Protein AF-A0A6N8X8I1-F1 (afdb_monomer_lite)

Radius of gyration: 24.45 Å; chains: 1; bounding box: 59×40×76 Å

Sequence (108 aa):
MVSRLGSVPESPGGGTFGEGTSFPLEGAHREVEAKFLIEDAGLVGDLVDSLESHDVRSDSAVDVLDDYWDTPDWRLFRAGWAYRWRDCSGNKRMMLKSFKLGDGIVQR

Secondary structure (DSSP, 8-state):
----PPPP-----------------TTPPPP-------S-GGGHHHHHHHHTTSS--------EEEEEE--TT-HHHHTTEEEEEEEETTEEEEEEEE----S-----

Structure (mmCIF, N/CA/C/O backbone):
data_AF-A0A6N8X8I1-F1
#
_entry.id   AF-A0A6N8X8I1-F1
#
loop_
_atom_site.group_PDB
_atom_site.id
_atom_site.type_symbol
_atom_site.label_atom_id
_atom_site.label_alt_id
_atom_site.label_comp_id
_atom_site.label_asym_id
_atom_site.label_entity_id
_atom_site.label_seq_id
_atom_site.pdbx_PDB_ins_code
_atom_site.Cartn_x
_atom_site.Cartn_y
_atom_site.Cartn_z
_atom_site.occupancy
_atom_site.B_iso_or_equiv
_atom_site.auth_seq_id
_atom_site.auth_comp_id
_atom_site.auth_asym_id
_atom_site.auth_atom_id
_atom_site.pdbx_PDB_model_num
ATOM 1 N N . MET A 1 1 ? -32.977 20.466 53.082 1.00 39.38 1 MET A N 1
ATOM 2 C CA . MET A 1 1 ? -33.655 20.804 51.813 1.00 39.38 1 MET A CA 1
ATOM 3 C C . MET A 1 1 ? -33.204 19.771 50.792 1.00 39.38 1 MET A C 1
ATOM 5 O O . MET A 1 1 ? -32.022 19.727 50.488 1.00 39.38 1 MET A O 1
ATOM 9 N N . VAL A 1 2 ? -34.089 18.843 50.420 1.00 34.81 2 VAL A N 1
ATOM 10 C CA . VAL A 1 2 ? -33.799 17.671 49.575 1.00 34.81 2 VAL A CA 1
ATOM 11 C C . VAL A 1 2 ? -34.495 17.876 48.231 1.00 34.81 2 VAL A C 1
ATOM 13 O O . VAL A 1 2 ? -35.711 18.044 48.214 1.00 34.81 2 VAL A O 1
ATOM 16 N N . SER A 1 3 ? -33.744 17.811 47.133 1.00 35.47 3 SER A N 1
ATOM 17 C CA . SER A 1 3 ? -34.259 17.783 45.753 1.00 35.47 3 SER A CA 1
ATOM 18 C C . SER A 1 3 ? -33.457 16.712 45.004 1.00 35.47 3 SER A C 1
ATOM 20 O O . SER A 1 3 ? -32.274 16.901 44.759 1.00 35.47 3 SER A O 1
ATOM 22 N N . ARG A 1 4 ? -33.916 15.455 45.023 1.00 38.91 4 ARG A N 1
ATOM 23 C CA . ARG A 1 4 ? -34.750 14.762 44.015 1.00 38.91 4 ARG A CA 1
ATOM 24 C C . ARG A 1 4 ? -34.059 14.581 42.654 1.00 38.91 4 ARG A C 1
ATOM 26 O O . ARG A 1 4 ? -33.973 15.501 41.852 1.00 38.91 4 ARG A O 1
ATOM 33 N N . LEU A 1 5 ? -33.621 13.335 42.458 1.00 40.25 5 LEU A N 1
ATOM 34 C CA . LEU A 1 5 ? -33.206 12.687 41.216 1.00 40.25 5 LEU A CA 1
ATOM 35 C C . LEU A 1 5 ? -34.279 12.846 40.129 1.00 40.25 5 LEU A C 1
ATOM 37 O O . LEU A 1 5 ? -35.462 12.622 40.390 1.00 40.25 5 LEU A O 1
ATOM 41 N N . GLY A 1 6 ? -33.847 13.224 38.926 1.00 34.91 6 GLY A N 1
ATOM 42 C CA . GLY A 1 6 ? -34.668 13.230 37.720 1.00 34.91 6 GLY A CA 1
ATOM 43 C C . GLY A 1 6 ? -34.877 11.812 37.187 1.00 34.91 6 GLY A C 1
ATOM 44 O O . GLY A 1 6 ? -33.946 11.010 37.143 1.00 34.91 6 GLY A O 1
ATOM 45 N N . SER A 1 7 ? -36.122 11.523 36.829 1.00 35.34 7 SER A N 1
ATOM 46 C CA . SER A 1 7 ? -36.635 10.229 36.390 1.00 35.34 7 SER A CA 1
ATOM 47 C C . SER A 1 7 ? -36.111 9.809 35.014 1.00 35.34 7 SER A C 1
ATOM 49 O O . SER A 1 7 ? -36.095 10.607 34.079 1.00 35.34 7 SER A O 1
ATOM 51 N N . VAL A 1 8 ? -35.760 8.530 34.880 1.00 41.41 8 VAL A N 1
ATOM 52 C CA . VAL A 1 8 ? -35.546 7.849 33.595 1.00 41.41 8 VAL A CA 1
ATOM 53 C C . VAL A 1 8 ? -36.915 7.464 33.023 1.00 41.41 8 VAL A C 1
ATOM 55 O O . VAL A 1 8 ? -37.700 6.851 33.749 1.00 41.41 8 VAL A O 1
ATOM 58 N N . PRO A 1 9 ? -37.238 7.784 31.759 1.00 36.62 9 PRO A N 1
ATOM 59 C CA . PRO A 1 9 ? -38.370 7.166 31.091 1.00 36.62 9 PRO A CA 1
ATOM 60 C C . PRO A 1 9 ? -37.954 5.796 30.537 1.00 36.62 9 PRO A C 1
ATOM 62 O O . PRO A 1 9 ? -37.111 5.702 29.647 1.00 36.62 9 PRO A O 1
ATOM 65 N N . GLU A 1 10 ? -38.560 4.733 31.058 1.00 40.41 10 GLU A N 1
ATOM 66 C CA . GLU A 1 10 ? -38.640 3.449 30.360 1.00 40.41 10 GLU A CA 1
ATOM 67 C C . GLU A 1 10 ? -39.823 3.447 29.390 1.00 40.41 10 GLU A C 1
ATOM 69 O O . GLU A 1 10 ? -40.905 3.918 29.752 1.00 40.41 10 GLU A O 1
ATOM 74 N N . SER A 1 11 ? -39.621 2.843 28.210 1.00 37.81 11 SER A N 1
ATOM 75 C CA . SER A 1 11 ? -40.551 1.971 27.447 1.00 37.81 11 SER A CA 1
ATOM 76 C C . SER A 1 11 ? -40.344 2.134 25.928 1.00 37.81 11 SER A C 1
ATOM 78 O O . SER A 1 11 ? -39.912 3.201 25.498 1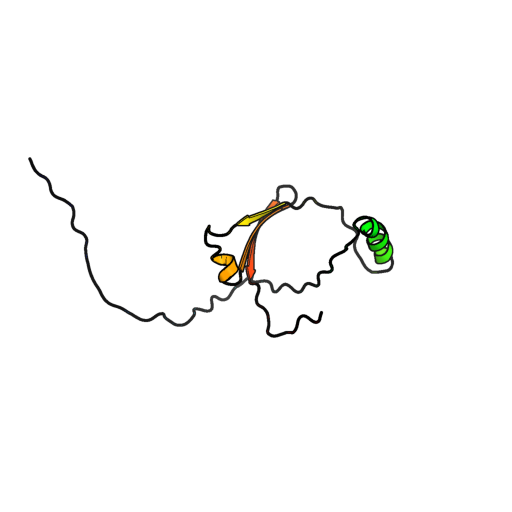.00 37.81 11 SER A O 1
ATOM 80 N N . PRO A 1 12 ? -40.826 1.214 25.067 1.00 40.00 12 PRO A N 1
ATOM 81 C CA . PRO A 1 12 ? -40.910 -0.248 25.177 1.00 40.00 12 PRO A CA 1
ATOM 82 C C . PRO A 1 12 ? -40.469 -0.964 23.869 1.00 40.00 12 PRO A C 1
ATOM 84 O O . PRO A 1 12 ? -40.407 -0.361 22.806 1.00 40.00 12 PRO A O 1
ATOM 87 N N . GLY A 1 13 ? -40.313 -2.291 23.925 1.00 29.23 13 GLY A N 1
ATOM 88 C CA . GLY A 1 13 ? -40.792 -3.178 22.851 1.00 29.23 13 GLY A CA 1
ATOM 89 C C . GLY A 1 13 ? -39.892 -3.398 21.627 1.00 29.23 13 GLY A C 1
ATOM 90 O O . GLY A 1 13 ? -39.476 -2.476 20.939 1.00 29.23 13 GLY A O 1
ATOM 91 N N . GLY A 1 14 ? -39.640 -4.675 21.335 1.00 39.81 14 GLY A N 1
ATOM 92 C CA . GLY A 1 14 ? -38.899 -5.127 20.164 1.00 39.81 14 GLY A CA 1
ATOM 93 C C . GLY A 1 14 ? -39.608 -4.867 18.832 1.00 39.81 14 GLY A C 1
ATOM 94 O O . GLY A 1 14 ? -40.831 -4.788 18.751 1.00 39.81 14 GLY A O 1
ATOM 95 N N . GLY A 1 15 ? -38.801 -4.794 17.777 1.00 27.56 15 GLY A N 1
ATOM 96 C CA . GLY A 1 15 ? -39.247 -4.646 16.397 1.00 27.56 15 GLY A CA 1
ATOM 97 C C . GLY A 1 15 ? -38.069 -4.825 15.447 1.00 27.56 15 GLY A C 1
ATOM 98 O O . GLY A 1 15 ? -37.325 -3.886 15.213 1.00 27.56 15 GLY A O 1
ATOM 99 N N . THR A 1 16 ? -37.891 -6.068 14.991 1.00 31.80 16 THR A N 1
ATOM 100 C 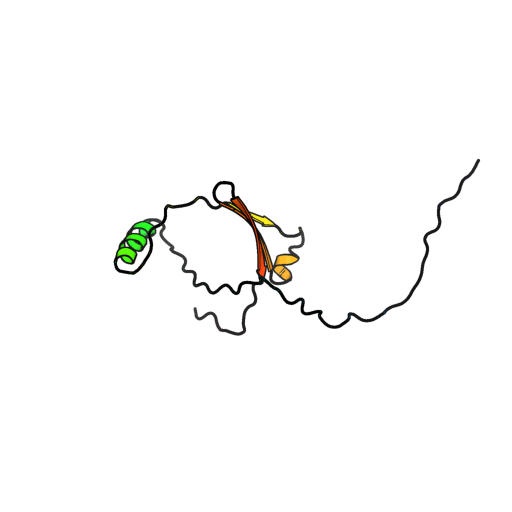CA . THR A 1 16 ? -37.280 -6.514 13.723 1.00 31.80 16 THR A CA 1
ATOM 101 C C . THR A 1 16 ? -36.117 -5.698 13.140 1.00 31.80 16 THR A C 1
ATOM 103 O O . THR A 1 16 ? -36.306 -4.591 12.642 1.00 31.80 16 THR A O 1
ATOM 106 N N . PHE A 1 17 ? -34.938 -6.329 13.064 1.00 38.28 17 PHE A N 1
ATOM 107 C CA . PHE A 1 17 ? -33.867 -5.951 12.138 1.00 38.28 17 PHE A CA 1
ATOM 108 C C . PHE A 1 17 ? -34.427 -5.947 10.709 1.00 38.28 17 PHE A C 1
ATOM 110 O O . PHE A 1 17 ? -34.592 -6.999 10.094 1.00 38.28 17 PHE A O 1
ATOM 117 N N . GLY A 1 18 ? -34.807 -4.757 10.245 1.00 34.38 18 GLY A N 1
ATOM 118 C CA . GLY A 1 18 ? -35.337 -4.520 8.912 1.00 34.38 18 GLY A CA 1
ATOM 119 C C . GLY A 1 18 ? -34.278 -4.785 7.852 1.00 34.38 18 GLY A C 1
ATOM 120 O O . GLY A 1 18 ? -33.094 -4.514 8.056 1.00 34.38 18 GLY A O 1
ATOM 121 N N . GLU A 1 19 ? -34.753 -5.354 6.749 1.00 41.00 19 GLU A N 1
ATOM 122 C CA . GLU A 1 19 ? -34.042 -5.671 5.518 1.00 41.00 19 GLU A CA 1
ATOM 123 C C . GLU A 1 19 ? -32.974 -4.641 5.151 1.00 41.00 19 GLU A C 1
ATOM 125 O O . GLU A 1 19 ? -33.183 -3.430 5.238 1.00 41.00 19 GLU A O 1
ATOM 130 N N . GLY A 1 20 ? -31.825 -5.167 4.715 1.00 43.44 20 GLY A N 1
ATOM 131 C CA . GLY A 1 20 ? -30.678 -4.395 4.274 1.00 43.44 20 GLY A CA 1
ATOM 132 C C . GLY A 1 20 ? -31.087 -3.313 3.287 1.00 43.44 20 GLY A C 1
ATOM 133 O O . GLY A 1 20 ? -31.366 -3.580 2.119 1.00 43.44 20 GLY A O 1
ATOM 134 N N . THR A 1 21 ? -31.064 -2.074 3.762 1.00 37.09 21 THR A N 1
ATOM 135 C CA . THR A 1 21 ? -31.063 -0.897 2.916 1.00 37.09 21 THR A CA 1
ATOM 136 C C . THR A 1 21 ? -29.775 -0.931 2.103 1.00 37.09 21 THR A C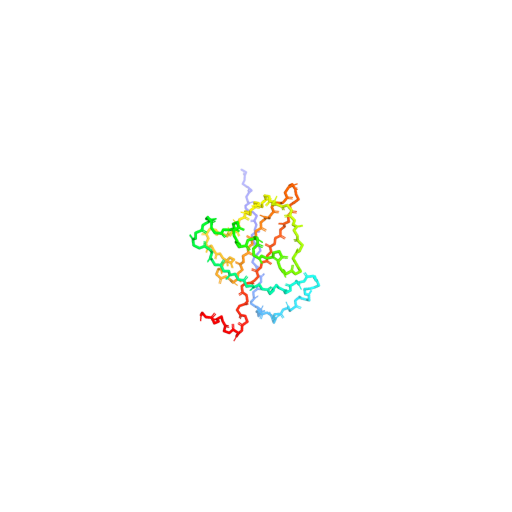 1
ATOM 138 O O . THR A 1 21 ? -28.694 -0.568 2.568 1.00 37.09 21 THR A O 1
ATOM 141 N N . SER A 1 22 ? -29.872 -1.419 0.866 1.00 45.28 22 SER A N 1
ATOM 142 C CA . SER A 1 22 ? -28.842 -1.201 -0.136 1.00 45.28 22 SER A CA 1
ATOM 143 C C . SER A 1 22 ? -28.827 0.294 -0.432 1.00 45.28 22 SER A C 1
ATOM 145 O O . SER A 1 22 ? -29.598 0.785 -1.257 1.00 45.28 22 SER A O 1
ATOM 147 N N . PHE A 1 23 ? -27.991 1.038 0.284 1.00 40.75 23 PHE A N 1
ATOM 148 C CA . PHE A 1 23 ? -27.689 2.404 -0.104 1.00 40.75 23 PHE A CA 1
ATOM 149 C C . PHE A 1 23 ? -27.053 2.345 -1.498 1.00 40.75 23 PHE A C 1
ATOM 151 O O . PHE A 1 23 ? -26.053 1.636 -1.668 1.00 40.75 23 PHE A O 1
ATOM 158 N N . PRO A 1 24 ? -27.616 3.022 -2.511 1.00 42.09 24 PRO A N 1
ATOM 159 C CA . PRO A 1 24 ? -26.932 3.155 -3.781 1.00 42.09 24 PRO A CA 1
ATOM 160 C C . PRO A 1 24 ? -25.654 3.948 -3.511 1.00 42.09 24 PRO A C 1
ATOM 162 O O . PRO A 1 24 ? -25.692 5.114 -3.127 1.00 42.09 24 PRO A O 1
ATOM 165 N N . LEU A 1 25 ? -24.510 3.280 -3.640 1.00 53.62 25 LEU A N 1
ATOM 166 C CA . LEU A 1 25 ? -23.204 3.901 -3.491 1.00 53.62 25 LEU A CA 1
ATOM 167 C C . LEU A 1 25 ? -22.883 4.680 -4.774 1.00 53.62 25 LEU A C 1
ATOM 169 O O . LEU A 1 25 ? -22.051 4.255 -5.578 1.00 53.62 25 LEU A O 1
ATOM 173 N N . GLU A 1 26 ? -23.565 5.799 -5.001 1.00 43.41 26 GLU A N 1
ATOM 174 C CA . GLU A 1 26 ? -23.098 6.788 -5.972 1.00 43.41 26 GLU A CA 1
ATOM 175 C C . GLU A 1 26 ? -21.673 7.199 -5.557 1.00 43.41 26 GLU A C 1
ATOM 177 O O . GLU A 1 26 ? -21.460 7.748 -4.478 1.00 43.41 26 GLU A O 1
ATOM 182 N N . GLY A 1 27 ? -20.674 6.821 -6.361 1.00 59.88 27 GLY A N 1
ATOM 183 C CA . GLY A 1 27 ? -19.254 7.014 -6.043 1.00 59.88 27 GLY A CA 1
ATOM 184 C C . GLY A 1 27 ? -18.517 5.807 -5.441 1.00 59.88 27 GLY A C 1
ATOM 185 O O . GLY A 1 27 ? -17.335 5.933 -5.126 1.00 59.88 27 GLY A O 1
ATOM 186 N N . ALA A 1 28 ? -19.135 4.624 -5.303 1.00 70.69 28 ALA A N 1
ATOM 187 C CA . ALA A 1 28 ? -18.350 3.418 -5.018 1.00 70.69 28 ALA A CA 1
ATOM 188 C C . ALA A 1 28 ? -17.583 2.959 -6.256 1.00 70.69 28 ALA A C 1
ATOM 190 O O . ALA A 1 28 ? -18.156 2.536 -7.261 1.00 70.69 28 ALA A O 1
ATOM 191 N N . HIS A 1 29 ? -16.263 2.979 -6.139 1.00 80.31 29 HIS A N 1
ATOM 192 C CA . HIS A 1 29 ? -15.366 2.445 -7.148 1.00 80.31 29 HIS A CA 1
ATOM 193 C C . HIS A 1 29 ? -15.118 0.955 -6.906 1.00 80.31 29 HIS A C 1
ATOM 195 O O . HIS A 1 29 ? -14.904 0.516 -5.774 1.00 80.31 29 HIS A O 1
ATOM 201 N N . ARG A 1 30 ? -15.109 0.171 -7.989 1.00 85.75 30 ARG A N 1
ATOM 202 C CA . ARG A 1 30 ? -14.564 -1.187 -7.978 1.00 85.75 30 ARG A CA 1
ATOM 203 C C . ARG A 1 30 ? -13.088 -1.109 -8.344 1.00 85.75 30 ARG A C 1
ATOM 205 O O . ARG A 1 30 ? -12.748 -0.677 -9.439 1.00 85.75 30 ARG A O 1
ATOM 212 N N . GLU A 1 31 ? -12.236 -1.559 -7.439 1.00 84.56 31 GLU A N 1
ATOM 213 C CA . GLU A 1 31 ? -10.802 -1.685 -7.683 1.00 84.56 31 GLU A CA 1
ATOM 214 C C . GLU A 1 31 ? -10.485 -3.100 -8.189 1.00 84.56 31 GLU A C 1
ATOM 216 O O . GLU A 1 31 ? -10.982 -4.084 -7.636 1.00 84.56 31 GLU A O 1
ATOM 221 N N . VAL A 1 32 ? -9.678 -3.198 -9.248 1.00 88.25 32 VAL A N 1
ATOM 222 C CA . VAL A 1 32 ? -9.114 -4.452 -9.766 1.00 88.25 32 VAL A CA 1
ATOM 223 C C . VAL A 1 32 ? -7.604 -4.268 -9.802 1.00 88.25 32 VAL A C 1
ATOM 225 O O . VAL A 1 32 ? -7.118 -3.339 -10.440 1.00 88.25 32 VAL A O 1
ATOM 228 N N . GLU A 1 33 ? -6.875 -5.117 -9.087 1.00 87.94 33 GLU A N 1
ATOM 229 C CA . GLU A 1 33 ? -5.437 -4.965 -8.872 1.00 87.94 33 GLU A CA 1
ATOM 230 C C . GLU A 1 33 ? -4.761 -6.342 -8.801 1.00 87.94 33 GLU A C 1
ATOM 232 O O . GLU A 1 33 ? -5.330 -7.280 -8.240 1.00 87.94 33 GLU A O 1
ATOM 237 N N . ALA A 1 34 ? -3.540 -6.443 -9.334 1.00 90.06 34 ALA A N 1
ATOM 238 C CA . ALA A 1 34 ? -2.633 -7.568 -9.129 1.00 90.06 34 ALA A CA 1
ATOM 239 C C . ALA A 1 34 ? -1.393 -7.075 -8.372 1.00 90.06 34 ALA A C 1
ATOM 241 O O . ALA A 1 34 ? -0.833 -6.033 -8.711 1.00 90.06 34 ALA A O 1
ATOM 242 N N . LYS A 1 35 ? -0.980 -7.810 -7.335 1.00 89.25 35 LYS A N 1
ATOM 243 C CA . LYS A 1 35 ? 0.181 -7.468 -6.507 1.00 89.25 35 LYS A CA 1
ATOM 244 C C . LYS A 1 35 ? 1.195 -8.597 -6.542 1.00 89.25 35 LYS A C 1
ATOM 246 O O . LYS A 1 35 ? 0.830 -9.754 -6.352 1.00 89.25 35 LYS A O 1
ATOM 251 N N . PHE A 1 36 ? 2.456 -8.226 -6.702 1.00 90.19 36 PHE A N 1
ATOM 252 C CA . PHE A 1 36 ? 3.592 -9.136 -6.682 1.00 90.19 36 PHE A CA 1
ATOM 253 C C . PHE A 1 36 ? 4.588 -8.630 -5.644 1.00 90.19 36 PHE A C 1
ATOM 255 O O . PHE A 1 36 ? 4.883 -7.435 -5.599 1.00 90.19 36 PHE A O 1
ATOM 262 N N . LEU A 1 37 ? 5.061 -9.525 -4.779 1.00 92.38 37 LEU A N 1
ATOM 263 C CA . LEU A 1 37 ? 6.126 -9.206 -3.838 1.00 92.38 37 LEU A CA 1
ATOM 264 C C . LEU A 1 37 ? 7.465 -9.324 -4.569 1.00 92.38 37 LEU A C 1
ATOM 266 O O . LEU A 1 37 ? 7.756 -10.369 -5.143 1.00 92.38 37 LEU A O 1
ATOM 270 N N . ILE A 1 38 ? 8.267 -8.262 -4.534 1.00 92.00 38 ILE A N 1
ATOM 271 C CA . ILE A 1 38 ? 9.651 -8.280 -5.013 1.00 92.00 38 ILE A CA 1
ATOM 272 C C . ILE A 1 38 ? 10.530 -8.569 -3.793 1.00 92.00 38 ILE A C 1
ATOM 274 O O . ILE A 1 38 ? 10.591 -7.751 -2.877 1.00 92.00 38 ILE A O 1
ATOM 278 N N . GLU A 1 39 ? 11.145 -9.752 -3.746 1.00 92.69 39 GLU A N 1
ATOM 279 C CA . GLU A 1 39 ? 11.910 -10.216 -2.575 1.00 92.69 39 GLU A CA 1
ATOM 280 C C . GLU A 1 39 ? 13.238 -9.470 -2.389 1.00 92.69 39 GLU A C 1
ATOM 282 O O . GLU A 1 39 ? 13.678 -9.266 -1.258 1.00 92.69 39 GLU A O 1
ATOM 287 N N . ASP A 1 40 ? 13.853 -9.035 -3.490 1.00 94.94 40 ASP A N 1
ATOM 288 C CA . ASP A 1 40 ? 15.095 -8.266 -3.494 1.00 94.94 40 ASP A CA 1
ATOM 289 C C . ASP A 1 40 ? 14.846 -6.855 -4.036 1.00 94.94 40 ASP A C 1
ATOM 291 O O . ASP A 1 40 ? 14.585 -6.653 -5.223 1.00 94.94 40 ASP A O 1
ATOM 295 N N . ALA A 1 41 ? 14.955 -5.861 -3.153 1.00 91.44 41 ALA A N 1
ATOM 296 C CA . ALA A 1 41 ? 14.782 -4.456 -3.504 1.00 91.44 41 ALA A CA 1
ATOM 297 C C . ALA A 1 41 ? 15.815 -3.959 -4.534 1.00 91.44 41 ALA A C 1
ATOM 299 O O . ALA A 1 41 ? 15.535 -2.995 -5.246 1.00 91.44 41 ALA A O 1
ATOM 300 N N . GLY A 1 42 ? 16.975 -4.618 -4.650 1.00 95.19 42 GLY A N 1
ATOM 301 C CA . GLY A 1 42 ? 17.981 -4.313 -5.668 1.00 95.19 42 GLY A CA 1
ATOM 302 C C . GLY A 1 42 ? 17.478 -4.521 -7.099 1.00 95.19 42 GLY A C 1
ATOM 303 O O . GLY A 1 42 ? 17.954 -3.852 -8.009 1.00 95.19 42 GLY A O 1
ATOM 304 N N . LEU A 1 43 ? 16.463 -5.372 -7.289 1.00 93.69 43 LEU A N 1
ATOM 305 C CA . LEU A 1 43 ? 15.877 -5.673 -8.599 1.00 93.69 43 LEU A CA 1
ATOM 306 C C . LEU A 1 43 ? 14.851 -4.634 -9.071 1.00 93.69 43 LEU A C 1
ATOM 308 O O . LEU A 1 43 ? 14.388 -4.706 -10.207 1.00 93.69 43 LEU A O 1
ATOM 312 N N . VAL A 1 44 ? 14.455 -3.679 -8.221 1.00 91.12 44 VAL A N 1
ATOM 313 C CA . VAL A 1 44 ? 13.418 -2.694 -8.577 1.00 91.12 44 VAL A CA 1
ATOM 314 C C . VAL A 1 44 ? 13.862 -1.816 -9.749 1.00 91.12 44 VAL A C 1
ATOM 316 O O . VAL A 1 44 ? 13.036 -1.517 -10.605 1.00 91.12 44 VAL A O 1
ATOM 319 N N . GLY A 1 45 ? 15.146 -1.443 -9.816 1.00 89.19 45 GLY A N 1
ATOM 320 C CA . GLY A 1 45 ? 15.699 -0.663 -10.929 1.00 89.19 45 GLY A CA 1
ATOM 321 C C . GLY A 1 45 ? 15.573 -1.405 -12.258 1.00 89.19 45 GLY A C 1
ATOM 322 O O . GLY A 1 45 ? 14.879 -0.935 -13.153 1.00 89.19 45 GLY A O 1
ATOM 323 N N . ASP A 1 46 ? 16.131 -2.617 -12.328 1.00 91.88 46 ASP A N 1
ATOM 324 C CA . ASP A 1 46 ? 16.066 -3.476 -13.518 1.00 91.88 46 ASP A CA 1
ATOM 325 C C . ASP A 1 46 ? 14.618 -3.754 -13.957 1.00 91.88 46 ASP A C 1
ATOM 327 O O . ASP A 1 46 ? 14.312 -3.801 -15.151 1.00 91.88 46 ASP A O 1
ATOM 331 N N . LEU A 1 47 ? 13.699 -3.924 -12.996 1.00 90.69 47 LEU A N 1
ATOM 332 C CA . LEU A 1 47 ? 12.277 -4.084 -13.290 1.00 90.69 47 LEU A CA 1
ATOM 333 C C . LEU A 1 47 ? 11.693 -2.822 -13.934 1.00 90.69 47 LEU A C 1
ATOM 335 O O . LEU A 1 47 ? 10.994 -2.944 -14.937 1.00 90.69 47 LEU A O 1
ATOM 339 N N . VAL A 1 48 ? 11.960 -1.634 -13.386 1.00 89.19 48 VAL A N 1
ATOM 340 C CA . VAL A 1 48 ? 11.487 -0.366 -13.964 1.00 89.19 48 VAL A CA 1
ATOM 341 C C . VAL A 1 48 ? 12.053 -0.171 -15.371 1.00 89.19 48 VAL A C 1
ATOM 343 O O . VAL A 1 48 ? 11.280 0.125 -16.281 1.00 89.19 48 VAL A O 1
ATOM 346 N N . ASP A 1 49 ? 13.343 -0.435 -15.576 1.00 90.00 49 ASP A N 1
ATOM 347 C CA . ASP A 1 49 ? 13.992 -0.333 -16.888 1.00 90.00 49 ASP A CA 1
ATOM 348 C C . ASP A 1 49 ? 13.359 -1.306 -17.900 1.00 90.00 49 ASP A C 1
ATOM 350 O O . ASP A 1 49 ? 13.100 -0.958 -19.053 1.00 90.00 49 ASP A O 1
ATOM 354 N N . SER A 1 50 ? 13.007 -2.525 -17.472 1.00 91.88 50 SER A N 1
ATOM 355 C CA . SER A 1 50 ? 12.338 -3.501 -18.347 1.00 91.88 50 SER A CA 1
ATOM 356 C C . SER A 1 50 ? 10.961 -3.032 -18.852 1.00 91.88 50 SER A C 1
ATOM 358 O O . SER A 1 50 ? 10.527 -3.423 -19.946 1.00 91.88 50 SER A O 1
ATOM 360 N N . LEU A 1 51 ? 10.281 -2.166 -18.087 1.00 90.00 51 LEU A N 1
ATOM 361 C CA . LEU A 1 51 ? 8.962 -1.630 -18.429 1.00 90.00 51 LEU A CA 1
ATOM 362 C C . LEU A 1 51 ? 9.018 -0.551 -19.517 1.00 90.00 51 LEU A C 1
ATOM 364 O O . LEU A 1 51 ? 7.985 -0.297 -20.132 1.00 90.00 51 LEU A O 1
ATOM 368 N N . GLU A 1 52 ? 10.187 0.026 -19.824 1.00 84.88 52 GLU A N 1
ATOM 369 C CA . GLU A 1 52 ? 10.345 1.028 -20.896 1.00 84.88 52 GLU A CA 1
ATOM 370 C C . GLU A 1 52 ? 9.944 0.498 -22.282 1.00 84.88 52 GLU A C 1
ATOM 372 O O . GLU A 1 52 ? 9.579 1.260 -23.175 1.00 84.88 52 GLU A O 1
ATOM 377 N N . SER A 1 53 ? 9.982 -0.826 -22.467 1.00 88.06 53 SER A N 1
ATOM 378 C CA . SER A 1 53 ? 9.532 -1.497 -23.693 1.00 88.06 53 SER A CA 1
ATOM 379 C C . SER A 1 53 ? 8.003 -1.545 -23.862 1.00 88.06 53 SER A C 1
ATOM 381 O O . SER A 1 53 ? 7.512 -1.972 -24.908 1.00 88.06 53 SER A O 1
ATOM 383 N N . HIS A 1 54 ? 7.250 -1.115 -22.848 1.00 90.12 54 HIS A N 1
ATOM 384 C CA . HIS A 1 54 ? 5.790 -1.098 -22.814 1.00 90.12 54 HIS A CA 1
ATOM 385 C C . HIS A 1 54 ? 5.266 0.346 -22.803 1.00 90.12 54 HIS A C 1
ATOM 387 O O . HIS A 1 54 ? 6.000 1.294 -22.537 1.00 90.12 54 HIS A O 1
ATOM 393 N N . ASP A 1 55 ? 3.968 0.527 -23.062 1.00 88.31 55 ASP A N 1
ATOM 394 C CA . ASP A 1 55 ? 3.303 1.834 -22.953 1.00 88.31 55 ASP A CA 1
ATOM 395 C C . ASP A 1 55 ? 3.059 2.199 -21.478 1.00 88.31 55 ASP A C 1
ATOM 397 O O . ASP A 1 55 ? 1.942 2.139 -20.960 1.00 88.31 55 ASP A O 1
ATOM 401 N N . VAL A 1 56 ? 4.148 2.490 -20.764 1.00 86.38 56 VAL A N 1
ATOM 402 C CA . VAL A 1 56 ? 4.144 2.890 -19.358 1.00 86.38 56 VAL A CA 1
ATOM 403 C C . VAL A 1 56 ? 4.546 4.351 -19.268 1.00 86.38 56 VAL A C 1
ATOM 405 O O . VAL A 1 56 ? 5.628 4.762 -19.683 1.00 86.38 56 VAL A O 1
ATOM 408 N N . ARG A 1 57 ? 3.668 5.163 -18.679 1.00 84.44 57 ARG A N 1
ATOM 409 C CA . ARG A 1 57 ? 3.998 6.545 -18.354 1.00 84.44 57 ARG A CA 1
ATOM 410 C C . ARG A 1 57 ? 4.884 6.569 -17.113 1.00 84.44 57 ARG A C 1
ATOM 412 O O . ARG A 1 57 ? 4.435 6.192 -16.034 1.00 84.44 57 ARG A O 1
ATOM 419 N N . SER A 1 58 ? 6.103 7.074 -17.269 1.00 80.81 58 SER A N 1
ATOM 420 C CA . SER A 1 58 ? 6.955 7.415 -16.132 1.00 80.81 58 SER A CA 1
ATOM 421 C C . SER A 1 58 ? 6.341 8.584 -15.356 1.00 80.81 58 SER A C 1
ATOM 423 O O . SER A 1 58 ? 5.924 9.590 -15.942 1.00 80.81 58 SER A O 1
ATOM 425 N N . ASP A 1 59 ? 6.261 8.429 -14.041 1.00 81.69 59 ASP A N 1
ATOM 426 C CA . ASP A 1 59 ? 5.914 9.488 -13.102 1.00 81.69 59 ASP A CA 1
ATOM 427 C C . ASP A 1 59 ? 6.971 9.520 -11.995 1.00 81.69 59 ASP A C 1
ATOM 429 O O . ASP A 1 59 ? 7.664 8.529 -11.746 1.00 81.69 59 ASP A O 1
ATOM 433 N N . SER A 1 60 ? 7.126 10.668 -11.344 1.00 83.44 60 SER A N 1
ATOM 434 C CA . SER A 1 60 ? 8.077 10.795 -10.242 1.00 83.44 60 SER A CA 1
ATOM 435 C C . SER A 1 60 ? 7.654 9.920 -9.067 1.00 83.44 60 SER A C 1
ATOM 437 O O . SER A 1 60 ? 6.463 9.789 -8.776 1.00 83.44 60 SER A O 1
ATOM 439 N N . ALA A 1 61 ? 8.634 9.371 -8.348 1.00 85.69 61 ALA A N 1
ATOM 440 C CA . ALA A 1 61 ? 8.366 8.752 -7.061 1.00 85.69 61 ALA A CA 1
ATOM 441 C C . ALA A 1 61 ? 7.712 9.784 -6.131 1.00 85.69 61 ALA A C 1
ATOM 443 O O . ALA A 1 61 ? 8.196 10.910 -5.995 1.00 85.69 61 ALA A O 1
ATOM 444 N N . VAL A 1 62 ? 6.604 9.392 -5.507 1.00 88.88 62 VAL A N 1
ATOM 445 C CA . VAL A 1 62 ? 5.874 10.223 -4.552 1.00 88.88 62 VAL A CA 1
ATOM 446 C C . VAL A 1 62 ? 5.866 9.552 -3.192 1.00 88.88 62 VAL A C 1
ATOM 448 O O . VAL A 1 62 ? 5.616 8.351 -3.081 1.00 88.88 62 VAL A O 1
ATOM 451 N N . ASP A 1 63 ? 6.098 10.346 -2.152 1.00 92.69 63 ASP A N 1
ATOM 452 C CA . ASP A 1 63 ? 5.930 9.884 -0.783 1.00 92.69 63 ASP A CA 1
ATOM 453 C C . ASP A 1 63 ? 4.440 9.708 -0.482 1.00 92.69 63 ASP A C 1
ATOM 455 O O . ASP A 1 63 ? 3.618 10.610 -0.688 1.00 92.69 63 ASP A O 1
ATOM 459 N N . VAL A 1 64 ? 4.094 8.523 0.016 1.00 94.81 64 VAL A N 1
ATOM 460 C CA . VAL A 1 64 ? 2.737 8.167 0.427 1.00 94.81 64 VAL A CA 1
ATOM 461 C C . VAL A 1 64 ? 2.779 7.726 1.882 1.00 94.81 64 VAL A C 1
ATOM 463 O O . VAL A 1 64 ? 3.409 6.721 2.205 1.00 94.81 64 VAL A O 1
ATOM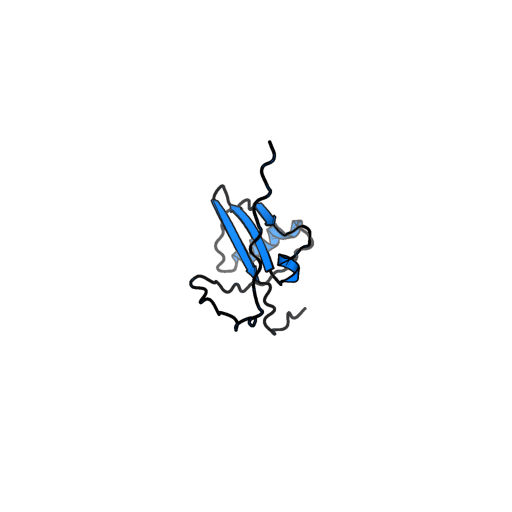 466 N N . LEU A 1 65 ? 2.076 8.454 2.750 1.00 97.25 65 LEU A N 1
ATOM 467 C CA . LEU A 1 65 ? 1.888 8.074 4.150 1.00 97.25 65 LEU A CA 1
ATOM 468 C C . LEU A 1 65 ? 0.457 7.571 4.353 1.00 97.25 65 LEU A C 1
ATOM 470 O O . LEU A 1 65 ? -0.499 8.310 4.114 1.00 97.25 65 LEU A O 1
ATOM 474 N N . ASP A 1 66 ? 0.318 6.320 4.791 1.00 97.31 66 ASP A N 1
ATOM 475 C CA . ASP A 1 66 ? -0.968 5.706 5.130 1.00 97.31 66 ASP A CA 1
ATOM 476 C C . ASP A 1 66 ? -1.086 5.500 6.648 1.00 97.31 66 ASP A C 1
ATOM 478 O O . ASP A 1 66 ? -0.353 4.698 7.226 1.00 97.31 66 ASP A O 1
ATOM 482 N N . ASP A 1 67 ? -2.079 6.140 7.266 1.00 97.75 67 ASP A N 1
ATOM 483 C CA . ASP A 1 67 ? -2.488 5.879 8.647 1.00 97.75 67 ASP A CA 1
ATOM 484 C C . ASP A 1 67 ? -3.706 4.949 8.651 1.00 97.75 67 ASP A C 1
ATOM 486 O O . ASP A 1 67 ? -4.795 5.327 8.200 1.00 97.75 67 ASP A O 1
ATOM 490 N N . TYR A 1 68 ? -3.537 3.729 9.161 1.00 97.19 68 TYR A N 1
ATOM 491 C CA . TYR A 1 68 ? -4.623 2.759 9.302 1.00 97.19 68 TYR A CA 1
ATOM 492 C C . TYR A 1 68 ? -5.302 2.907 10.655 1.00 97.19 68 TYR A C 1
ATOM 494 O O . TYR A 1 68 ? -4.650 2.951 11.698 1.00 97.19 68 TYR A O 1
ATOM 502 N N . TRP A 1 69 ? -6.630 2.935 10.624 1.00 97.62 69 TRP A N 1
ATOM 503 C CA . TRP A 1 69 ? -7.445 3.095 11.817 1.00 97.62 69 TRP A CA 1
ATOM 504 C C . TRP A 1 69 ? -8.410 1.926 11.928 1.00 97.62 69 TRP A C 1
ATOM 506 O O . TRP A 1 69 ? -9.127 1.597 10.984 1.00 97.62 69 TRP A O 1
ATOM 516 N N . ASP A 1 70 ? -8.452 1.336 13.112 1.00 97.62 70 ASP A N 1
ATOM 517 C CA . ASP A 1 70 ? -9.446 0.348 13.504 1.00 97.62 70 ASP A CA 1
ATOM 518 C C . ASP A 1 70 ? -9.825 0.601 14.968 1.00 97.62 70 ASP A C 1
ATOM 520 O O . ASP A 1 70 ? -9.223 1.423 15.666 1.00 97.62 70 ASP A O 1
ATOM 524 N N . THR A 1 71 ? -10.850 -0.084 15.445 1.00 97.50 71 THR A N 1
ATOM 525 C CA . THR A 1 71 ? -11.169 -0.101 16.867 1.00 97.50 71 THR A CA 1
ATOM 526 C C . THR A 1 71 ? -10.142 -0.952 17.629 1.00 97.50 71 THR A C 1
ATOM 528 O O . THR A 1 71 ? -9.504 -1.825 17.036 1.00 97.50 71 THR A O 1
ATOM 531 N N . PRO A 1 72 ? -9.991 -0.783 18.959 1.00 98.19 72 PRO A N 1
ATOM 532 C CA . PRO A 1 72 ? -9.098 -1.634 19.754 1.00 98.19 72 PRO A CA 1
ATOM 533 C C . PRO A 1 72 ? -9.424 -3.126 19.646 1.00 98.19 72 PRO A C 1
ATOM 535 O O . PRO A 1 72 ? -8.546 -3.971 19.792 1.00 98.19 72 PRO A O 1
ATOM 538 N N . ASP A 1 73 ? -10.691 -3.447 19.373 1.00 97.25 73 ASP A N 1
ATOM 539 C CA . ASP A 1 73 ? -11.161 -4.798 19.110 1.00 97.25 73 ASP A CA 1
ATOM 540 C C . ASP A 1 73 ? -11.139 -5.172 17.622 1.00 97.25 73 ASP A C 1
ATOM 542 O O . ASP A 1 73 ? -11.619 -6.245 17.327 1.00 97.25 73 ASP A O 1
ATOM 546 N N . TRP A 1 74 ? -10.601 -4.389 16.685 1.00 95.19 74 TRP A N 1
ATOM 547 C CA . TRP A 1 74 ? -10.420 -4.766 15.267 1.00 95.19 74 TRP A CA 1
ATOM 548 C C . TRP A 1 74 ? -11.738 -5.028 14.527 1.00 95.19 74 TRP A C 1
ATOM 550 O O . TRP A 1 74 ? -11.909 -6.001 13.782 1.00 95.19 74 TRP A O 1
ATOM 560 N N . ARG A 1 75 ? -12.743 -4.200 14.806 1.00 95.75 75 ARG A N 1
ATOM 561 C CA . ARG A 1 75 ? -14.104 -4.398 14.316 1.00 95.75 75 ARG A CA 1
ATOM 562 C C . ARG A 1 75 ? -14.208 -4.203 12.809 1.00 95.75 75 ARG A C 1
ATOM 564 O O . ARG A 1 75 ? -14.968 -4.942 12.187 1.00 95.75 75 ARG A O 1
ATOM 571 N N . LEU A 1 76 ? -13.467 -3.257 12.226 1.00 93.94 76 LEU A N 1
ATOM 572 C CA . LEU A 1 76 ? -13.497 -3.018 10.781 1.00 93.94 76 LEU A CA 1
ATOM 573 C C . LEU A 1 76 ? -12.880 -4.195 10.036 1.00 93.94 76 LEU A C 1
ATOM 575 O O . LEU A 1 76 ? -13.524 -4.756 9.147 1.00 93.94 76 LEU A O 1
ATOM 579 N N . PHE A 1 77 ? -11.697 -4.632 10.469 1.00 92.38 77 PHE A N 1
ATOM 580 C CA . PHE A 1 77 ? -11.030 -5.791 9.895 1.00 92.38 77 PHE A CA 1
ATOM 581 C C . PHE A 1 77 ? -11.916 -7.040 9.926 1.00 92.38 77 PHE A C 1
ATOM 583 O O . PHE A 1 77 ? -12.144 -7.666 8.890 1.00 92.38 77 PHE A O 1
ATOM 590 N N . ARG A 1 78 ? -12.490 -7.374 11.092 1.00 91.38 78 ARG A N 1
ATOM 591 C CA . ARG A 1 78 ? -13.389 -8.535 11.225 1.00 91.38 78 ARG A CA 1
ATOM 592 C C . ARG A 1 78 ? -14.655 -8.422 10.384 1.00 91.38 78 ARG A C 1
ATOM 594 O O . ARG A 1 78 ? -15.184 -9.442 9.957 1.00 91.38 78 ARG A O 1
ATOM 601 N N . ALA A 1 79 ? -15.144 -7.207 10.153 1.00 92.56 79 ALA A N 1
ATOM 602 C CA . ALA A 1 79 ? -16.283 -6.959 9.275 1.00 92.56 79 ALA A CA 1
ATOM 603 C C . ALA A 1 79 ? -15.911 -7.007 7.781 1.00 92.56 79 ALA A C 1
ATOM 605 O O . ALA A 1 79 ? -16.781 -6.816 6.932 1.00 92.56 79 ALA A O 1
ATOM 606 N N . GLY A 1 80 ? -14.642 -7.251 7.446 1.00 91.50 80 GLY A N 1
ATOM 607 C CA . GLY A 1 80 ? -14.181 -7.348 6.071 1.00 91.50 80 GLY A CA 1
ATOM 608 C C . GLY A 1 80 ? -13.803 -6.000 5.451 1.00 91.50 80 GLY A C 1
ATOM 609 O O . GLY A 1 80 ? -13.975 -5.831 4.244 1.00 91.50 80 GLY A O 1
ATOM 610 N N . TRP A 1 81 ? -13.322 -5.039 6.244 1.00 94.38 81 TRP A N 1
ATOM 611 C CA . TRP A 1 81 ? -12.994 -3.687 5.785 1.00 94.38 81 TRP A CA 1
ATOM 612 C C . TRP A 1 81 ? -11.607 -3.224 6.235 1.00 94.38 81 TRP A C 1
ATOM 614 O O . TRP A 1 81 ? -11.119 -3.607 7.294 1.00 94.38 81 TRP A O 1
ATOM 624 N N . ALA A 1 82 ? -11.013 -2.324 5.455 1.00 95.62 82 ALA A N 1
ATOM 625 C CA . ALA A 1 82 ? -9.866 -1.510 5.844 1.00 95.62 82 ALA A CA 1
ATOM 626 C C . ALA A 1 82 ? -10.216 -0.027 5.711 1.00 95.62 82 ALA A C 1
ATOM 628 O O . ALA A 1 82 ? -10.707 0.404 4.663 1.00 95.62 82 ALA A O 1
ATOM 629 N N . TYR A 1 83 ? -9.924 0.753 6.750 1.00 96.56 83 TYR A N 1
ATOM 630 C CA . TYR A 1 83 ? -10.062 2.204 6.742 1.00 96.56 83 TYR A CA 1
ATOM 631 C C . TYR A 1 83 ? -8.693 2.862 6.912 1.00 96.56 83 TYR A C 1
ATOM 633 O O . TYR A 1 83 ? -7.915 2.476 7.788 1.00 96.56 83 TYR A O 1
ATOM 641 N N . ARG A 1 84 ? -8.392 3.845 6.060 1.00 97.25 84 ARG A N 1
ATOM 642 C CA . ARG A 1 84 ? -7.126 4.580 6.112 1.00 97.25 84 ARG A CA 1
ATOM 643 C C . ARG A 1 84 ? -7.280 6.050 5.768 1.00 97.25 84 ARG A C 1
ATOM 645 O O . ARG A 1 84 ? -8.161 6.437 4.994 1.00 97.25 84 ARG A O 1
ATOM 652 N N . TRP A 1 85 ? -6.364 6.847 6.297 1.00 97.69 85 TRP A N 1
ATOM 653 C CA . TRP A 1 85 ? -6.086 8.196 5.829 1.00 97.69 85 TRP A CA 1
ATOM 654 C C . TRP A 1 85 ? -4.792 8.145 5.033 1.00 97.69 85 TRP A C 1
ATOM 656 O O . TRP A 1 85 ? -3.786 7.658 5.534 1.00 97.69 85 TRP A O 1
ATOM 666 N N . ARG A 1 86 ? -4.832 8.624 3.792 1.00 97.31 86 ARG A N 1
ATOM 667 C CA . ARG A 1 86 ? -3.654 8.730 2.937 1.00 97.31 86 ARG A CA 1
ATOM 668 C C . ARG A 1 86 ? -3.273 10.185 2.772 1.00 97.31 86 ARG A C 1
ATOM 670 O O . ARG A 1 86 ? -4.126 10.980 2.375 1.00 97.31 86 ARG A O 1
ATOM 677 N N . ASP A 1 87 ? -2.013 10.500 3.021 1.00 96.88 87 ASP A N 1
ATOM 678 C CA . ASP A 1 87 ? -1.397 11.779 2.688 1.00 96.88 87 ASP A CA 1
ATOM 679 C C . ASP A 1 87 ? -0.442 11.592 1.502 1.00 96.88 87 ASP A C 1
ATOM 681 O O . ASP A 1 87 ? 0.485 10.781 1.553 1.00 96.88 87 ASP A O 1
ATOM 685 N N . CYS A 1 88 ? -0.706 12.329 0.424 1.00 93.56 88 CYS A N 1
ATOM 686 C CA . CYS A 1 88 ? 0.174 12.445 -0.733 1.00 93.56 88 CYS A CA 1
ATOM 687 C C . CYS A 1 88 ? 0.557 13.919 -0.900 1.00 93.56 88 CYS A C 1
ATOM 689 O O . CYS A 1 88 ? -0.235 14.721 -1.412 1.00 93.56 88 CYS A O 1
ATOM 691 N N . SER A 1 89 ? 1.762 14.282 -0.453 1.00 89.88 89 SER A N 1
ATOM 692 C CA . SER A 1 89 ? 2.308 15.646 -0.556 1.00 89.88 89 SER A CA 1
ATOM 693 C C . SER A 1 89 ? 1.382 16.736 0.019 1.00 89.88 89 SER A C 1
ATOM 695 O O . SER A 1 89 ? 1.189 17.788 -0.590 1.00 89.88 89 SER A O 1
ATOM 697 N N . GLY A 1 90 ? 0.766 16.477 1.175 1.00 90.31 90 GLY A N 1
ATOM 698 C CA . GLY A 1 90 ? -0.163 17.381 1.859 1.00 90.31 90 GLY A CA 1
ATOM 699 C C . GLY A 1 90 ? -1.626 17.220 1.435 1.00 90.31 90 GLY A C 1
ATOM 700 O O . GLY A 1 90 ? -2.515 17.796 2.067 1.00 90.31 90 GLY A O 1
ATOM 701 N N . ASN A 1 91 ? -1.912 16.426 0.397 1.00 92.94 91 ASN A N 1
ATOM 702 C CA . ASN A 1 91 ? -3.277 16.123 -0.025 1.00 92.94 91 ASN A CA 1
ATOM 703 C C . ASN A 1 91 ? -3.800 14.900 0.724 1.00 92.94 91 ASN A C 1
ATOM 705 O O . ASN A 1 91 ? -3.446 13.761 0.411 1.00 92.94 91 ASN A O 1
ATOM 709 N N . LYS A 1 92 ? -4.694 15.141 1.684 1.00 94.50 92 LYS A N 1
ATOM 710 C CA . LYS A 1 92 ? -5.273 14.085 2.514 1.00 94.50 92 LYS A CA 1
ATOM 711 C C . LYS A 1 92 ? -6.559 13.527 1.920 1.00 94.50 92 LYS A C 1
ATOM 713 O O . LYS A 1 92 ? -7.463 14.276 1.552 1.00 94.50 92 LYS A O 1
ATOM 718 N N . ARG A 1 93 ? -6.664 12.198 1.867 1.00 95.44 93 ARG A N 1
ATOM 719 C CA . ARG A 1 93 ? -7.873 11.476 1.447 1.00 95.44 93 ARG A CA 1
ATOM 720 C C . ARG A 1 93 ? -8.199 10.349 2.417 1.00 95.44 93 ARG A C 1
ATOM 722 O O . ARG A 1 93 ? -7.343 9.531 2.745 1.00 95.44 93 ARG A O 1
ATOM 729 N N . MET A 1 94 ? -9.460 10.283 2.830 1.00 95.62 94 MET A N 1
ATOM 730 C CA . MET A 1 94 ? -10.005 9.147 3.570 1.00 95.62 94 MET A CA 1
ATOM 731 C C . MET A 1 94 ? -10.457 8.064 2.595 1.00 95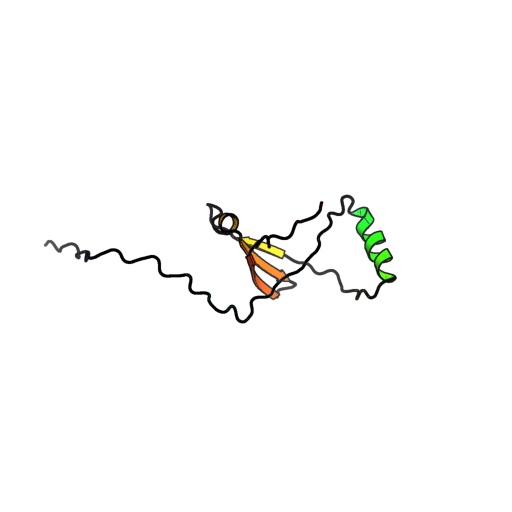.62 94 MET A C 1
ATOM 733 O O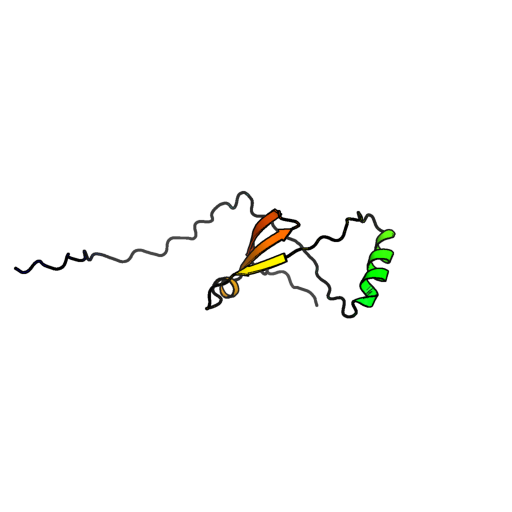 . MET A 1 94 ? -11.096 8.362 1.587 1.00 95.62 94 MET A O 1
ATOM 737 N N . MET A 1 95 ? -10.160 6.807 2.909 1.00 93.69 95 MET A N 1
ATOM 738 C CA . MET A 1 95 ? -10.575 5.664 2.101 1.00 93.69 95 MET A CA 1
ATOM 739 C C . MET A 1 95 ? -11.097 4.539 2.983 1.00 93.69 95 MET A C 1
ATOM 741 O O . MET A 1 95 ? -10.481 4.194 3.989 1.00 93.69 95 MET A O 1
ATOM 745 N N . LEU A 1 96 ? -12.198 3.933 2.547 1.00 94.12 96 LEU A N 1
ATOM 746 C CA . LEU A 1 96 ? -12.753 2.711 3.109 1.00 94.12 96 LEU A CA 1
ATOM 747 C C . LEU A 1 96 ? -12.821 1.663 1.993 1.00 94.12 96 LEU A C 1
ATOM 749 O O . LEU A 1 96 ? -13.485 1.883 0.981 1.00 94.12 96 LEU A O 1
ATOM 753 N N . LYS A 1 97 ? -12.128 0.537 2.164 1.00 92.19 97 LYS A N 1
ATOM 754 C CA . LYS A 1 97 ? -12.087 -0.556 1.185 1.00 92.19 97 LYS A CA 1
ATOM 755 C C . LYS A 1 97 ? -12.672 -1.813 1.809 1.00 92.19 97 LYS A C 1
ATOM 757 O O . LYS A 1 97 ? -12.186 -2.270 2.839 1.00 92.19 97 LYS A O 1
ATOM 762 N N . SER A 1 98 ? -13.707 -2.378 1.189 1.00 91.00 98 SER A N 1
ATOM 763 C CA . SER A 1 98 ? -14.160 -3.726 1.538 1.00 91.00 98 SER A CA 1
ATOM 764 C C . SER A 1 98 ? -13.205 -4.745 0.941 1.00 91.00 98 SER A C 1
ATOM 766 O O . SER A 1 98 ? -12.854 -4.632 -0.234 1.00 91.00 98 SER A O 1
ATOM 768 N N . PHE A 1 99 ? -12.888 -5.795 1.684 1.00 81.44 99 PHE A N 1
ATOM 769 C CA . PHE A 1 99 ? -12.106 -6.916 1.183 1.00 81.44 99 PHE A CA 1
ATOM 770 C C . PHE A 1 99 ? -12.873 -7.836 0.252 1.00 81.44 99 PHE A C 1
ATOM 772 O O . PHE A 1 99 ? -12.250 -8.819 -0.124 1.00 81.44 99 PHE A O 1
ATOM 779 N N . LYS A 1 100 ? -14.161 -7.553 -0.068 1.00 66.50 100 LYS A N 1
ATOM 780 C CA . LYS A 1 100 ? -15.072 -8.402 -0.864 1.00 66.50 100 LYS A CA 1
ATOM 781 C C . LYS A 1 100 ? -14.262 -9.406 -1.676 1.00 66.50 100 LYS A C 1
ATOM 783 O O . LYS A 1 100 ? -13.809 -9.091 -2.777 1.00 66.50 100 LYS A O 1
ATOM 788 N N . LEU A 1 101 ? -14.055 -10.587 -1.090 1.00 53.44 101 LEU A N 1
ATOM 789 C CA . LEU A 1 101 ? -13.656 -11.748 -1.848 1.00 53.44 101 LEU A CA 1
ATOM 790 C C . LEU A 1 101 ? -14.878 -11.961 -2.724 1.00 53.44 101 LEU A C 1
ATOM 792 O O . LEU A 1 101 ? -15.879 -12.508 -2.279 1.00 53.44 101 LEU A O 1
ATOM 796 N N . GLY A 1 102 ? -14.863 -11.401 -3.935 1.00 47.31 102 GLY A N 1
ATOM 797 C CA . GLY A 1 102 ? -15.677 -11.997 -4.973 1.00 47.31 102 GLY A CA 1
ATOM 798 C C . GLY A 1 102 ? -15.319 -13.477 -4.969 1.00 47.31 102 GLY A C 1
ATOM 799 O O . GLY A 1 102 ? -14.152 -13.809 -4.756 1.00 47.31 102 GLY A O 1
ATOM 800 N N . ASP A 1 103 ? -16.291 -14.350 -5.188 1.00 44.44 103 ASP A N 1
ATOM 801 C CA . ASP A 1 103 ? -16.127 -15.809 -5.251 1.00 44.44 103 ASP A CA 1
ATOM 802 C C . ASP A 1 103 ? -15.149 -16.290 -6.363 1.00 44.44 103 ASP A C 1
ATOM 804 O O . ASP A 1 103 ? -15.175 -17.439 -6.792 1.00 44.44 103 ASP A O 1
ATOM 808 N N . GLY A 1 104 ? -14.287 -15.407 -6.875 1.00 38.38 104 GLY A N 1
ATOM 809 C CA . GLY A 1 104 ? -13.224 -15.655 -7.830 1.00 38.38 104 GLY A CA 1
ATOM 810 C C . GLY A 1 104 ? -11.911 -15.993 -7.131 1.00 38.38 104 GLY A C 1
ATOM 811 O O . GLY A 1 104 ? -11.327 -15.188 -6.409 1.00 38.38 104 GLY A O 1
ATOM 812 N N . ILE A 1 105 ? -11.459 -17.209 -7.406 1.00 39.62 105 ILE A N 1
ATOM 813 C CA . ILE A 1 105 ? -10.192 -17.824 -7.022 1.00 39.62 105 ILE A CA 1
ATOM 814 C C . ILE A 1 105 ? -9.018 -16.855 -7.248 1.00 39.62 105 ILE A C 1
ATOM 816 O O . ILE A 1 105 ? -8.714 -16.493 -8.383 1.00 39.62 105 ILE A O 1
ATOM 820 N N . VAL A 1 106 ? -8.307 -16.498 -6.175 1.00 43.19 106 VAL A N 1
ATOM 821 C CA . VAL A 1 106 ? -6.911 -16.056 -6.281 1.00 43.19 106 VAL A CA 1
ATOM 822 C C . VAL A 1 106 ? -6.100 -17.302 -6.632 1.00 43.19 106 VAL A C 1
ATOM 824 O O . VAL A 1 106 ? -5.892 -18.162 -5.775 1.00 43.19 106 VAL A O 1
ATOM 827 N N . GLN A 1 107 ? -5.713 -17.454 -7.900 1.00 35.84 107 GLN A N 1
ATOM 828 C CA . GLN A 1 107 ? -4.750 -18.482 -8.288 1.00 35.84 107 GLN A CA 1
ATOM 829 C C . GLN A 1 107 ? -3.379 -18.067 -7.747 1.00 35.84 107 GLN A C 1
ATOM 831 O O . GLN A 1 107 ? -2.898 -16.973 -8.040 1.00 35.84 107 GLN A O 1
ATOM 836 N N . ARG A 1 108 ? -2.832 -18.924 -6.883 1.00 34.91 108 ARG A N 1
ATOM 837 C CA . ARG A 1 108 ? -1.428 -18.914 -6.470 1.00 34.91 108 ARG A CA 1
ATOM 838 C C . ARG A 1 108 ? -0.570 -19.541 -7.556 1.00 34.91 108 ARG A C 1
ATOM 840 O O . ARG A 1 108 ? -1.085 -20.476 -8.210 1.00 34.91 108 ARG A O 1
#

Foldseek 3Di:
DDDDDDDDDDDDDDDDPDDDPPDPPPPDDDDDDDDDDDPDPVCVVVVVVVCVVDPDDDDDDWDKDKDWDAPPVRVQVVVQKTWIWIDTPNDIDTDIDGNPPPVDDPDD

pLDDT: mean 74.54, std 24.67, range [27.56, 98.19]